Protein AF-A0A7S0AKB7-F1 (afdb_monomer)

Sequence (107 aa):
LDVKAAMDGVPCPYEFFQYVQWHNLALEEAEFRGLETLAIYYEDFGRSQDEMVGNIADFLGVPKNSKKRKEVPQFLRARMYDDYYTDEQKRAIWRLIETMAMPRTLE

Organism: NCBI:txid265543

pLDDT: mean 85.91, std 10.11, range [57.91, 95.88]

Foldseek 3Di:
DDLVVLQPLADPSVVLVVVQVVLQVVVVVCVVVVHDDDDDDLVVCVPPVPVRVVVVCVSVVNDPPPPPPDPDPRDDDDDDPVPVDDPSNVVSSVSSSVVRHDPVSVD

Structure (mmCIF, N/CA/C/O backbone):
data_AF-A0A7S0AKB7-F1
#
_entry.id   AF-A0A7S0AKB7-F1
#
loop_
_atom_site.group_PDB
_atom_site.id
_atom_site.type_symbol
_atom_site.label_atom_id
_atom_site.label_alt_id
_atom_site.label_comp_id
_atom_site.label_asym_id
_atom_site.label_entity_id
_atom_site.label_seq_id
_atom_site.pdbx_PDB_ins_code
_atom_site.Cartn_x
_atom_site.Cartn_y
_atom_site.Cartn_z
_atom_site.occupancy
_atom_site.B_iso_or_equiv
_atom_site.auth_seq_id
_atom_site.auth_comp_id
_atom_site.auth_asym_id
_atom_site.auth_atom_id
_atom_site.pdbx_PDB_model_num
ATOM 1 N N . LEU A 1 1 ? 0.185 -15.012 -16.896 1.00 61.78 1 LEU A N 1
ATOM 2 C CA . LEU A 1 1 ? 0.929 -13.751 -17.108 1.00 61.78 1 LEU A CA 1
ATOM 3 C C . LEU A 1 1 ? 2.341 -13.963 -16.591 1.00 61.78 1 LEU A C 1
ATOM 5 O O . LEU A 1 1 ? 2.483 -14.590 -15.548 1.00 61.78 1 LEU A O 1
ATOM 9 N N . ASP A 1 2 ? 3.360 -13.554 -17.343 1.00 85.25 2 ASP A N 1
ATOM 10 C CA . ASP A 1 2 ? 4.760 -13.772 -16.966 1.00 85.25 2 ASP A CA 1
ATOM 11 C C . ASP A 1 2 ? 5.264 -12.599 -16.111 1.00 85.25 2 ASP A C 1
ATOM 13 O O . ASP A 1 2 ? 5.554 -11.520 -16.627 1.00 85.25 2 ASP A O 1
ATOM 17 N N . VAL A 1 3 ? 5.351 -12.812 -14.793 1.00 85.31 3 VAL A N 1
ATOM 18 C CA . VAL A 1 3 ? 5.855 -11.816 -13.830 1.00 85.31 3 VAL A CA 1
ATOM 19 C C . VAL A 1 3 ? 7.295 -11.417 -14.150 1.00 85.31 3 VAL A C 1
ATOM 21 O O . VAL A 1 3 ? 7.656 -10.258 -13.978 1.00 85.31 3 VAL A O 1
ATOM 24 N N . LYS A 1 4 ? 8.111 -12.343 -14.669 1.00 87.38 4 LYS A N 1
ATOM 25 C CA . LYS A 1 4 ? 9.498 -12.052 -15.034 1.00 87.38 4 LYS A CA 1
ATOM 26 C C . LYS A 1 4 ? 9.553 -11.036 -16.171 1.00 87.38 4 LYS A C 1
ATOM 28 O O . LYS A 1 4 ? 10.329 -10.094 -16.092 1.00 87.38 4 LYS A O 1
ATOM 33 N N . ALA A 1 5 ? 8.700 -11.191 -17.183 1.00 90.50 5 ALA A N 1
ATOM 34 C CA . ALA A 1 5 ? 8.593 -10.223 -18.272 1.00 90.50 5 ALA A CA 1
ATOM 35 C C . ALA A 1 5 ? 8.081 -8.854 -17.783 1.00 90.50 5 ALA A C 1
ATOM 37 O O . ALA A 1 5 ? 8.510 -7.819 -18.282 1.00 90.50 5 ALA A O 1
ATOM 38 N N . ALA A 1 6 ? 7.199 -8.825 -16.779 1.00 90.38 6 ALA A N 1
ATOM 39 C CA . ALA A 1 6 ? 6.692 -7.576 -16.206 1.00 90.38 6 ALA A CA 1
ATOM 40 C C . ALA A 1 6 ? 7.747 -6.789 -15.399 1.00 90.38 6 ALA A C 1
ATOM 42 O O . ALA A 1 6 ? 7.555 -5.601 -15.149 1.00 90.38 6 ALA A O 1
ATOM 43 N N . MET A 1 7 ? 8.855 -7.424 -14.997 1.00 93.56 7 MET A N 1
ATOM 44 C CA . MET A 1 7 ? 9.964 -6.763 -14.296 1.00 93.56 7 MET A CA 1
ATOM 45 C C . MET A 1 7 ? 10.873 -5.953 -15.233 1.00 93.56 7 MET A C 1
ATOM 47 O O . MET A 1 7 ? 11.650 -5.121 -14.757 1.00 93.56 7 MET A O 1
ATOM 51 N N . ASP A 1 8 ? 10.789 -6.167 -16.548 1.00 93.00 8 ASP A N 1
ATOM 52 C CA . ASP A 1 8 ? 1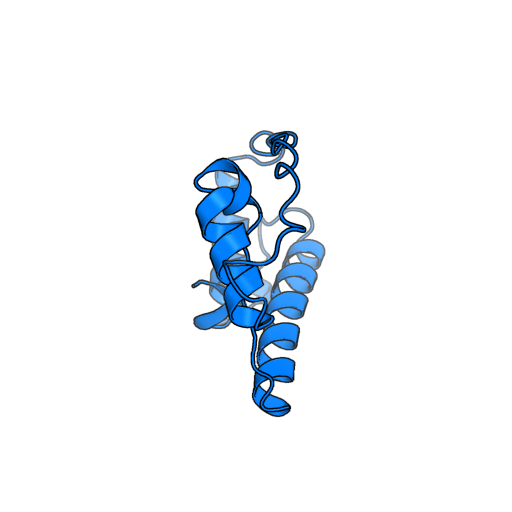1.641 -5.477 -17.514 1.00 93.00 8 ASP A CA 1
ATOM 53 C C . ASP A 1 8 ? 11.367 -3.963 -17.525 1.00 93.00 8 ASP A C 1
ATOM 55 O O . ASP A 1 8 ? 10.230 -3.495 -17.625 1.00 93.00 8 ASP A O 1
ATOM 59 N N . GLY A 1 9 ? 12.440 -3.173 -17.422 1.00 91.62 9 GLY A N 1
ATOM 60 C CA . GLY A 1 9 ? 12.370 -1.708 -17.381 1.00 91.62 9 GLY A CA 1
ATOM 61 C C . GLY A 1 9 ? 11.943 -1.118 -16.030 1.00 91.62 9 GLY A C 1
ATOM 62 O O . GLY A 1 9 ? 11.897 0.106 -15.895 1.00 91.62 9 GLY A O 1
ATOM 63 N N . VAL A 1 10 ? 11.675 -1.952 -15.019 1.00 95.88 10 VAL A N 1
ATOM 64 C CA . VAL A 1 10 ? 11.378 -1.497 -13.655 1.00 95.88 10 VAL A CA 1
ATOM 65 C C . VAL A 1 10 ? 12.687 -1.301 -12.879 1.00 95.88 10 VAL A C 1
ATOM 67 O O . VAL A 1 10 ? 13.483 -2.237 -12.779 1.00 95.88 10 VAL A O 1
ATOM 70 N N . PRO A 1 11 ? 12.955 -0.110 -12.313 1.00 94.44 11 PRO A N 1
ATOM 71 C CA . PRO A 1 11 ? 14.123 0.096 -11.461 1.00 94.44 11 PRO A CA 1
ATOM 72 C C . PRO A 1 11 ? 13.966 -0.696 -10.157 1.00 94.44 11 PRO A C 1
ATOM 74 O O . PRO A 1 11 ? 12.947 -0.572 -9.490 1.00 94.44 11 PRO A O 1
ATOM 77 N N . CYS A 1 12 ? 14.972 -1.490 -9.779 1.00 93.81 12 CYS A N 1
ATOM 78 C CA . CYS A 1 12 ? 14.939 -2.336 -8.575 1.00 93.81 12 CYS A CA 1
ATOM 79 C C . CYS A 1 12 ? 13.642 -3.177 -8.463 1.00 93.81 12 CYS A C 1
ATOM 81 O O . CYS A 1 12 ? 12.902 -3.047 -7.488 1.00 93.81 12 CYS A O 1
ATOM 83 N N . PRO A 1 13 ? 13.349 -4.063 -9.436 1.00 94.75 13 PRO A N 1
ATOM 84 C CA . PRO A 1 13 ? 12.049 -4.740 -9.541 1.00 94.75 13 PRO A CA 1
ATOM 85 C C . PRO A 1 13 ? 11.714 -5.611 -8.324 1.00 94.75 13 PRO A C 1
ATOM 87 O O . PRO A 1 13 ? 10.545 -5.837 -8.018 1.00 94.75 13 PRO A O 1
ATOM 90 N N . TYR A 1 14 ? 12.739 -6.082 -7.613 1.00 94.19 14 TYR A N 1
ATOM 91 C CA .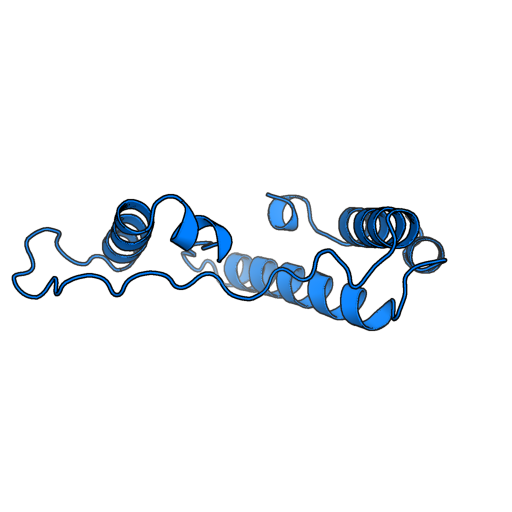 TYR A 1 14 ? 12.582 -6.884 -6.408 1.00 94.19 14 TYR A CA 1
ATOM 92 C C . TYR A 1 14 ? 11.930 -6.111 -5.251 1.00 94.19 14 TYR A C 1
ATOM 94 O O . TYR A 1 14 ? 11.127 -6.690 -4.527 1.00 94.19 14 TYR A O 1
ATOM 102 N N . GLU A 1 15 ? 12.189 -4.807 -5.122 1.00 95.44 15 GLU A N 1
ATOM 103 C CA . GLU A 1 15 ? 11.570 -3.969 -4.082 1.00 95.44 15 GLU A CA 1
ATOM 104 C C . GLU A 1 15 ? 10.051 -3.885 -4.291 1.00 95.44 15 GLU A C 1
ATOM 106 O O . GLU A 1 15 ? 9.264 -4.086 -3.367 1.00 95.44 15 GLU A O 1
ATOM 111 N N . PHE A 1 16 ? 9.624 -3.686 -5.541 1.00 95.12 16 PHE A N 1
ATOM 112 C CA . PHE A 1 16 ? 8.208 -3.672 -5.910 1.00 95.12 16 PHE A CA 1
ATOM 113 C C . PHE A 1 16 ? 7.560 -5.050 -5.777 1.00 95.12 16 PHE A C 1
ATOM 115 O O . PHE A 1 16 ? 6.423 -5.154 -5.322 1.00 95.12 16 PHE A O 1
ATOM 122 N N . PHE A 1 17 ? 8.282 -6.119 -6.122 1.00 94.38 17 PHE A N 1
ATOM 123 C CA . PHE A 1 17 ? 7.818 -7.484 -5.884 1.00 94.38 17 PHE A CA 1
ATOM 124 C C . PHE A 1 17 ? 7.538 -7.724 -4.397 1.00 94.38 17 PHE A C 1
ATOM 126 O O . PHE A 1 17 ? 6.435 -8.137 -4.044 1.00 94.38 17 PHE A O 1
ATOM 133 N N . GLN A 1 18 ? 8.504 -7.431 -3.523 1.00 95.75 18 GLN A N 1
ATOM 134 C CA . GLN A 1 18 ? 8.337 -7.606 -2.081 1.00 95.75 18 GLN A CA 1
ATOM 135 C C . GLN A 1 18 ? 7.192 -6.753 -1.537 1.00 95.75 18 GLN A C 1
ATOM 137 O O . GLN A 1 18 ? 6.389 -7.253 -0.751 1.00 95.75 18 GLN A O 1
ATOM 142 N N . TYR A 1 19 ? 7.085 -5.502 -1.992 1.00 94.62 19 TYR A N 1
ATOM 143 C CA . TYR A 1 19 ? 6.005 -4.599 -1.612 1.00 94.62 19 TYR A CA 1
ATOM 144 C C . TYR A 1 19 ? 4.629 -5.195 -1.931 1.00 94.62 19 TYR A C 1
ATOM 146 O O . TYR A 1 19 ? 3.787 -5.304 -1.041 1.00 94.62 19 TYR A O 1
ATOM 154 N N . VAL A 1 20 ? 4.401 -5.645 -3.168 1.00 95.75 20 VAL A N 1
ATOM 155 C CA . VAL A 1 20 ? 3.100 -6.211 -3.562 1.00 95.75 20 VAL A CA 1
ATOM 156 C C . VAL A 1 20 ? 2.822 -7.531 -2.846 1.00 95.75 20 VAL A C 1
ATOM 158 O O . VAL A 1 20 ? 1.709 -7.744 -2.368 1.00 95.75 20 VAL A O 1
ATOM 161 N N . GLN A 1 21 ? 3.823 -8.407 -2.718 1.00 95.56 21 GLN A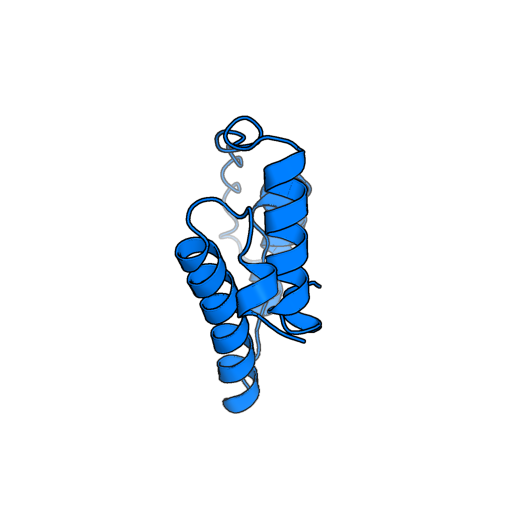 N 1
ATOM 162 C CA . GLN A 1 21 ? 3.649 -9.683 -2.020 1.00 95.56 21 GLN A CA 1
ATOM 163 C C . GLN A 1 21 ? 3.314 -9.491 -0.542 1.00 95.56 21 GLN A C 1
ATOM 165 O O . GLN A 1 21 ? 2.472 -10.214 -0.018 1.00 95.56 21 GLN A O 1
ATOM 170 N N . TRP A 1 22 ? 3.908 -8.498 0.123 1.00 95.69 22 TRP A N 1
ATOM 171 C CA . TRP A 1 22 ? 3.560 -8.179 1.505 1.00 95.69 22 TRP A CA 1
ATOM 172 C C . TRP A 1 22 ? 2.074 -7.817 1.647 1.00 95.69 22 TRP A C 1
ATOM 174 O O . TRP A 1 22 ? 1.401 -8.370 2.515 1.00 95.69 22 TRP A O 1
ATOM 184 N N . HIS A 1 23 ? 1.541 -6.964 0.763 1.00 94.00 23 HIS A N 1
ATOM 185 C CA . HIS A 1 23 ? 0.124 -6.571 0.798 1.00 94.00 23 HIS A CA 1
ATOM 186 C C . HIS A 1 23 ? -0.798 -7.746 0.477 1.00 94.00 23 HIS A C 1
ATOM 188 O O . HIS A 1 23 ? -1.781 -7.974 1.182 1.00 94.00 23 HIS A O 1
ATOM 194 N N . ASN A 1 24 ? -0.452 -8.530 -0.547 1.00 95.38 24 ASN A N 1
ATOM 195 C CA . ASN A 1 24 ? -1.208 -9.721 -0.908 1.00 95.38 24 ASN A CA 1
ATOM 196 C C . ASN A 1 24 ? -1.318 -10.695 0.280 1.00 95.38 24 ASN A C 1
ATOM 198 O O . ASN A 1 24 ? -2.420 -11.096 0.650 1.00 95.38 24 ASN A O 1
ATOM 202 N N . LEU A 1 25 ? -0.185 -11.032 0.902 1.00 95.38 25 LEU A N 1
ATOM 203 C CA . LEU A 1 25 ? -0.134 -11.975 2.020 1.00 95.38 25 LEU A CA 1
ATOM 204 C C . LEU A 1 25 ? -0.846 -11.440 3.265 1.00 95.38 25 LEU A C 1
ATOM 206 O O . LEU A 1 25 ? -1.493 -12.209 3.968 1.00 95.38 25 LEU A O 1
ATOM 210 N N . ALA A 1 26 ? -0.767 -10.136 3.541 1.00 92.50 26 ALA A N 1
ATOM 211 C CA . ALA A 1 26 ? -1.476 -9.536 4.669 1.00 92.50 26 ALA A CA 1
ATOM 212 C C . ALA A 1 26 ? -3.002 -9.681 4.532 1.00 92.50 26 ALA A C 1
ATOM 214 O O . ALA A 1 26 ? -3.679 -10.028 5.501 1.00 92.50 26 ALA A O 1
ATOM 215 N N . LEU A 1 27 ? -3.538 -9.453 3.327 1.00 92.00 27 LEU A N 1
ATOM 216 C CA . LEU A 1 27 ? -4.966 -9.613 3.040 1.00 92.00 27 LEU A CA 1
ATOM 217 C C . LEU A 1 27 ? -5.398 -11.083 3.074 1.00 92.00 27 LEU A C 1
ATOM 219 O O . LEU A 1 27 ? -6.451 -11.403 3.623 1.00 92.00 27 LEU A O 1
ATOM 223 N N . GLU A 1 28 ? -4.583 -11.975 2.511 1.00 93.75 28 GLU A N 1
ATOM 224 C CA . GLU A 1 28 ? -4.844 -13.416 2.527 1.00 93.75 28 GLU A 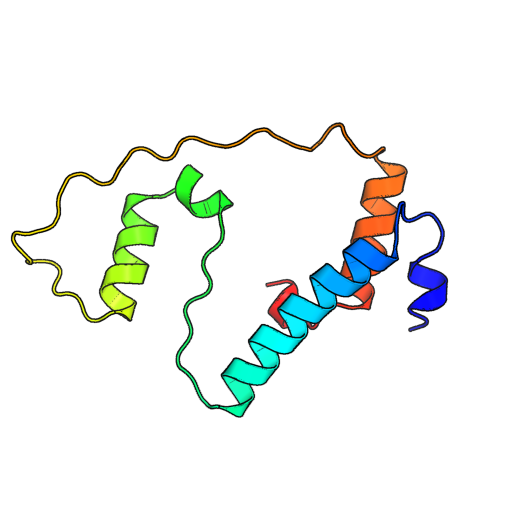CA 1
ATOM 225 C C . GLU A 1 28 ? -4.849 -13.980 3.952 1.00 93.75 28 GLU A C 1
ATOM 227 O O . GLU A 1 28 ? -5.759 -14.718 4.318 1.00 93.75 28 GLU A O 1
ATOM 232 N N . GLU A 1 29 ? -3.895 -13.578 4.792 1.00 94.12 29 GLU A N 1
ATOM 233 C CA . GLU A 1 29 ? -3.809 -14.035 6.180 1.00 94.12 29 GLU A CA 1
ATOM 234 C C . GLU A 1 29 ? -4.991 -13.543 7.030 1.00 94.12 29 GLU A C 1
ATOM 236 O O . GLU A 1 29 ? -5.515 -14.284 7.868 1.00 94.12 29 GLU A O 1
ATOM 241 N N . ALA A 1 30 ? -5.433 -12.300 6.815 1.00 91.50 30 ALA A N 1
ATOM 242 C CA . ALA A 1 30 ? -6.604 -11.753 7.492 1.00 91.50 30 ALA A CA 1
ATOM 243 C C . ALA A 1 30 ? -7.879 -12.539 7.153 1.00 91.50 30 ALA A C 1
ATOM 245 O O . ALA A 1 30 ? -8.640 -12.900 8.054 1.00 91.50 30 ALA A O 1
ATOM 246 N N . GLU A 1 31 ? -8.078 -12.850 5.870 1.00 90.38 31 GLU A N 1
A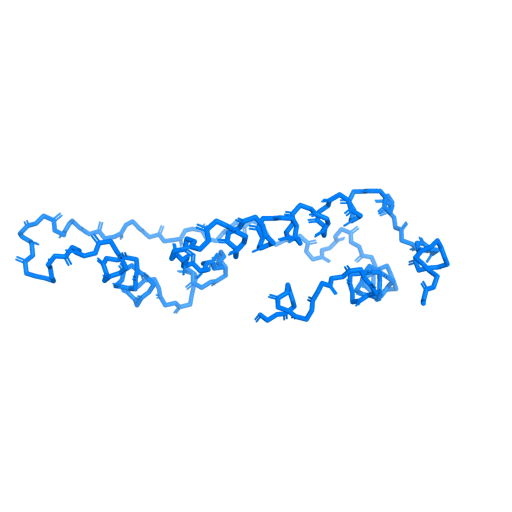TOM 247 C CA . GLU A 1 31 ? -9.198 -13.665 5.398 1.00 90.38 31 GLU A CA 1
ATOM 248 C C . GLU A 1 31 ? -9.115 -15.096 5.930 1.00 90.38 31 GLU A C 1
ATOM 250 O O . GLU A 1 31 ? -10.088 -15.607 6.484 1.00 90.38 31 GLU A O 1
ATOM 255 N N . PHE A 1 32 ? -7.944 -15.726 5.821 1.00 93.88 32 PHE A N 1
ATOM 256 C CA . PHE A 1 32 ? -7.719 -17.092 6.281 1.00 93.88 32 PHE A CA 1
ATOM 257 C C . PHE A 1 32 ? -8.044 -17.258 7.772 1.00 93.88 32 PHE A C 1
ATOM 259 O O . PHE A 1 32 ? -8.603 -18.274 8.187 1.00 93.88 32 PHE A O 1
ATOM 266 N N . ARG A 1 33 ? -7.736 -16.242 8.586 1.00 95.00 33 ARG A N 1
ATOM 267 C CA . ARG A 1 33 ? -8.050 -16.219 10.021 1.00 95.00 33 ARG A CA 1
ATOM 268 C C . ARG A 1 33 ? -9.461 -15.726 10.348 1.00 95.00 33 ARG A C 1
ATOM 270 O O . ARG A 1 33 ? -9.838 -15.775 11.518 1.00 95.00 33 ARG A O 1
ATOM 277 N N . GLY A 1 34 ? -10.221 -15.247 9.363 1.00 93.56 34 GLY A N 1
ATOM 278 C CA . GLY A 1 34 ? -11.543 -14.655 9.566 1.00 93.56 34 GLY A CA 1
ATOM 279 C C . GLY A 1 34 ? -11.513 -13.414 10.461 1.00 93.56 34 GLY A C 1
ATOM 280 O O . GLY A 1 34 ? -12.419 -13.223 11.272 1.00 93.56 34 GLY A O 1
ATOM 281 N N . LEU A 1 35 ? -10.448 -12.612 10.376 1.00 91.38 35 LEU A N 1
ATOM 282 C CA . LEU A 1 35 ? -10.305 -11.396 11.171 1.00 91.38 35 LEU A CA 1
ATOM 283 C C . LEU A 1 35 ? -11.112 -10.258 10.549 1.00 91.38 35 LEU A C 1
ATOM 285 O O . LEU A 1 35 ? -11.043 -10.020 9.345 1.00 91.38 35 LEU A O 1
ATOM 289 N N . GLU A 1 36 ? -11.826 -9.514 11.389 1.00 91.12 36 GLU A N 1
ATOM 290 C CA . GLU A 1 36 ? -12.368 -8.219 10.992 1.00 91.12 36 GLU A CA 1
ATOM 291 C C . GLU A 1 36 ? -11.200 -7.250 10.772 1.00 91.12 36 GLU A C 1
ATOM 293 O O . GLU A 1 36 ? -10.321 -7.119 11.630 1.00 91.12 36 GLU A O 1
ATOM 298 N N . THR A 1 37 ? -11.157 -6.594 9.615 1.00 90.12 37 THR A N 1
ATOM 299 C CA . THR A 1 37 ? -10.086 -5.664 9.250 1.00 90.12 37 THR A CA 1
ATOM 300 C C . THR A 1 37 ? -10.650 -4.327 8.801 1.00 90.12 37 THR A C 1
ATOM 302 O O . THR A 1 37 ? -11.738 -4.238 8.236 1.00 90.12 37 THR A O 1
ATOM 305 N N . LEU A 1 38 ? -9.875 -3.273 9.053 1.00 89.62 38 LEU A N 1
ATOM 306 C CA . LEU A 1 38 ? -10.125 -1.928 8.556 1.00 89.62 38 LEU A CA 1
ATOM 307 C C . LEU A 1 38 ? -8.904 -1.494 7.743 1.00 89.62 38 LEU A C 1
ATOM 309 O O . LEU A 1 38 ? -7.825 -1.301 8.307 1.00 89.62 38 LEU A O 1
ATOM 313 N N . ALA A 1 39 ? -9.073 -1.355 6.429 1.00 85.81 39 ALA A N 1
ATOM 314 C CA . ALA A 1 39 ? -8.059 -0.768 5.562 1.00 85.81 39 ALA A CA 1
ATOM 315 C C . ALA A 1 39 ? -8.026 0.755 5.760 1.00 85.81 39 ALA A C 1
ATOM 317 O O . ALA A 1 39 ? -9.070 1.403 5.834 1.00 85.81 39 ALA A O 1
ATOM 318 N N . ILE A 1 40 ? -6.823 1.319 5.883 1.00 86.06 40 ILE A N 1
ATOM 319 C CA . ILE A 1 40 ? -6.609 2.754 6.089 1.00 86.06 40 ILE A CA 1
ATOM 320 C C . ILE A 1 40 ? -5.473 3.192 5.171 1.00 86.06 40 ILE A C 1
ATOM 322 O O . ILE A 1 40 ? -4.376 2.636 5.246 1.00 86.06 40 ILE A O 1
ATOM 326 N N . TYR A 1 41 ? -5.715 4.220 4.359 1.00 84.06 41 TYR A N 1
ATOM 327 C CA . TYR A 1 41 ? -4.714 4.783 3.458 1.00 84.06 41 TYR A CA 1
ATOM 328 C C . TYR A 1 41 ? -4.136 6.072 4.044 1.00 84.06 41 TYR A C 1
ATOM 330 O O . TYR A 1 41 ? -4.838 6.894 4.641 1.00 84.06 41 TYR A O 1
ATOM 338 N N . TYR A 1 42 ? -2.826 6.258 3.892 1.00 81.31 42 TYR A N 1
ATOM 339 C CA . TYR A 1 42 ? -2.123 7.430 4.420 1.00 81.31 42 TYR A CA 1
ATOM 340 C C . TYR A 1 42 ? -2.668 8.735 3.815 1.00 81.31 42 TYR A C 1
ATOM 342 O O . TYR A 1 42 ? -2.792 9.754 4.494 1.00 81.31 42 TYR A O 1
ATOM 350 N N . GLU A 1 43 ? -3.036 8.692 2.540 1.00 78.19 43 GLU A N 1
ATOM 351 C CA . GLU A 1 43 ? -3.553 9.807 1.758 1.00 78.19 43 GLU A CA 1
ATOM 352 C C . GLU A 1 43 ? -4.881 10.347 2.310 1.00 78.19 43 GLU A C 1
ATOM 354 O O . GLU A 1 43 ? -5.146 11.549 2.188 1.00 78.19 43 GLU A O 1
ATOM 359 N N . ASP A 1 44 ? -5.677 9.499 2.966 1.00 79.50 44 ASP A N 1
ATOM 360 C CA . ASP A 1 44 ? -6.989 9.864 3.508 1.00 79.50 44 ASP A CA 1
ATOM 361 C C . ASP A 1 44 ? -6.881 10.753 4.746 1.00 79.50 44 ASP A C 1
ATOM 363 O O . ASP A 1 44 ? -7.715 11.640 4.948 1.00 79.50 44 ASP A O 1
ATOM 367 N N . PHE A 1 45 ? -5.796 10.632 5.520 1.00 76.88 45 PHE A N 1
ATOM 368 C CA . PHE A 1 45 ? -5.517 11.554 6.626 1.00 76.88 45 PHE A CA 1
ATOM 369 C C . PHE A 1 45 ? -5.394 13.004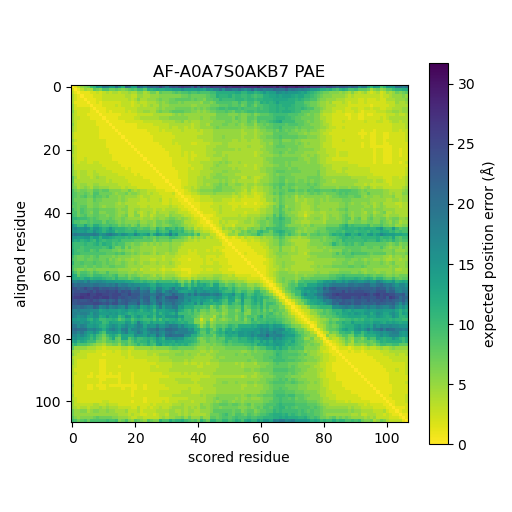 6.144 1.00 76.88 45 PHE A C 1
ATOM 371 O O . PHE A 1 45 ? -5.766 13.933 6.858 1.00 76.88 45 PHE A O 1
ATOM 378 N N . GLY A 1 46 ? -4.888 13.208 4.925 1.00 75.81 46 GLY A N 1
ATOM 379 C CA . GLY A 1 46 ? -4.768 14.533 4.325 1.00 75.81 46 GLY A CA 1
ATOM 380 C C . GLY A 1 46 ? -6.064 15.072 3.715 1.00 75.81 46 GLY A C 1
ATOM 381 O O . GLY A 1 46 ? -6.093 16.250 3.363 1.00 75.81 46 GLY A O 1
ATOM 382 N N . ARG A 1 47 ? -7.101 14.238 3.547 1.00 76.50 47 ARG A N 1
ATOM 383 C CA . ARG A 1 47 ? -8.367 14.596 2.881 1.00 76.50 47 ARG A CA 1
ATOM 384 C C . ARG A 1 47 ? -9.526 14.750 3.866 1.00 76.50 47 ARG A C 1
ATOM 386 O O . ARG A 1 47 ? -10.236 15.749 3.788 1.00 76.50 47 ARG A O 1
ATOM 393 N N . SER A 1 48 ? -9.702 13.805 4.792 1.00 75.94 48 SER A N 1
ATOM 394 C CA . SER A 1 48 ? -10.822 13.790 5.747 1.00 75.94 48 SER A CA 1
ATOM 395 C C . SER A 1 48 ? -10.440 13.159 7.094 1.00 75.94 48 SER A C 1
ATOM 397 O O . SER A 1 48 ? -11.019 12.183 7.566 1.00 75.94 48 SER A O 1
ATOM 399 N N . GLN A 1 49 ? -9.462 13.767 7.770 1.00 78.88 49 GLN A N 1
ATOM 400 C CA . GLN A 1 49 ? -8.919 13.296 9.050 1.00 78.88 49 GLN A CA 1
ATOM 401 C C . GLN A 1 49 ? -9.988 12.953 10.112 1.00 78.88 49 GLN A C 1
ATOM 403 O O . GLN A 1 49 ? -9.893 11.916 10.767 1.00 78.88 49 GLN A O 1
ATOM 408 N N . ASP A 1 50 ? -11.010 13.798 10.282 1.00 79.94 50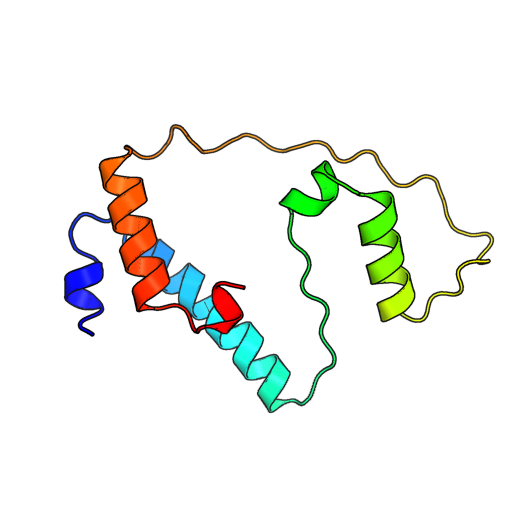 ASP A N 1
ATOM 409 C CA . ASP A 1 50 ? -12.066 13.589 11.285 1.00 79.94 50 ASP A CA 1
ATOM 410 C C . ASP A 1 50 ? -12.963 12.384 10.982 1.00 79.94 50 ASP A C 1
ATOM 412 O O . ASP A 1 50 ? -13.394 11.686 11.905 1.00 79.94 50 ASP A O 1
ATOM 416 N N . GLU A 1 51 ? -13.233 12.146 9.699 1.00 82.56 51 GLU A N 1
ATOM 417 C CA . GLU A 1 51 ? -14.017 11.013 9.210 1.00 82.56 51 GLU A CA 1
ATOM 418 C C . GLU A 1 51 ? -13.249 9.711 9.431 1.00 82.56 51 GLU A C 1
ATOM 420 O O . GLU A 1 51 ? -13.767 8.779 10.041 1.00 82.56 51 GLU A O 1
ATOM 425 N N . MET A 1 52 ? -11.975 9.686 9.043 1.00 86.00 52 MET A N 1
ATOM 426 C CA . MET A 1 52 ? -11.114 8.518 9.197 1.00 86.00 52 MET A CA 1
ATOM 427 C C . MET A 1 52 ? -10.915 8.154 10.680 1.00 86.00 52 MET A C 1
ATOM 429 O O . MET A 1 52 ? -11.075 6.995 11.063 1.00 86.00 52 MET A O 1
ATOM 433 N N . VAL A 1 53 ? -10.692 9.140 11.561 1.00 84.44 53 VAL A N 1
ATOM 434 C CA . VAL A 1 53 ? -10.659 8.901 13.018 1.00 84.44 53 VAL A CA 1
ATOM 435 C C . VAL A 1 53 ? -11.999 8.372 13.535 1.00 84.44 53 VAL A C 1
ATOM 437 O O . VAL A 1 53 ? -12.017 7.552 14.453 1.00 84.44 53 VAL A O 1
ATOM 440 N N . GLY A 1 54 ? -13.118 8.835 12.971 1.00 85.31 54 GLY A N 1
ATOM 441 C CA . GLY A 1 54 ? -14.448 8.300 13.254 1.00 85.31 54 GLY A CA 1
ATOM 442 C C . GLY A 1 54 ? -14.569 6.821 12.885 1.00 85.31 54 GLY A C 1
ATOM 443 O O . GLY A 1 54 ? -14.985 6.030 13.725 1.00 85.31 54 GLY A O 1
ATOM 444 N N . ASN A 1 55 ? -14.128 6.441 11.685 1.00 88.38 55 ASN A N 1
ATOM 445 C CA . ASN A 1 55 ? -14.160 5.059 11.200 1.00 88.38 55 ASN A CA 1
ATOM 446 C C . ASN A 1 55 ? -13.290 4.129 12.058 1.00 88.38 55 ASN A C 1
ATOM 448 O O . ASN A 1 55 ? -13.737 3.046 12.426 1.00 88.38 55 ASN A O 1
ATOM 452 N N . ILE A 1 56 ? -12.088 4.571 12.457 1.00 89.50 56 ILE A N 1
ATOM 453 C CA . ILE A 1 56 ? -11.249 3.827 13.412 1.00 89.50 56 ILE A CA 1
ATOM 454 C C . ILE A 1 56 ? -11.970 3.666 14.753 1.00 89.50 56 ILE A C 1
ATOM 456 O O . ILE A 1 56 ? -11.972 2.580 15.329 1.00 89.50 56 ILE A O 1
ATOM 460 N N . ALA A 1 57 ? -12.553 4.744 15.284 1.00 87.44 57 ALA A N 1
ATOM 461 C CA . ALA A 1 57 ? -13.246 4.698 16.567 1.00 87.44 57 ALA A CA 1
ATOM 462 C C . ALA A 1 57 ? -14.440 3.735 16.527 1.00 87.44 57 ALA A C 1
ATOM 464 O O . ALA A 1 57 ? -14.610 2.958 17.465 1.00 87.44 57 ALA A O 1
ATOM 465 N N . ASP A 1 58 ? -15.215 3.756 15.443 1.00 90.25 58 ASP A N 1
ATOM 466 C CA . ASP A 1 58 ? -16.360 2.871 15.238 1.00 90.25 58 ASP A CA 1
ATOM 467 C C . ASP A 1 58 ? -15.909 1.406 15.106 1.00 90.25 58 ASP A C 1
ATOM 469 O O . ASP A 1 58 ? -16.452 0.549 15.802 1.00 90.25 58 ASP A O 1
ATOM 473 N N . PHE A 1 59 ? -14.856 1.131 14.329 1.00 92.94 59 PHE A N 1
ATOM 474 C CA . PHE A 1 59 ? -14.250 -0.202 14.210 1.00 92.94 59 PHE A CA 1
ATOM 475 C C . PHE A 1 59 ? -13.726 -0.740 15.552 1.00 92.94 59 PHE A C 1
ATOM 477 O O . PHE A 1 59 ? -13.906 -1.906 15.884 1.00 92.94 59 PHE A O 1
ATOM 484 N N . LEU A 1 60 ? -13.124 0.120 16.379 1.00 90.62 60 LEU A N 1
ATOM 485 C CA . LEU A 1 60 ? -12.658 -0.243 17.723 1.00 90.62 60 LEU A CA 1
ATOM 486 C C . LEU A 1 60 ? -13.783 -0.279 18.776 1.00 90.62 60 LEU A C 1
ATOM 488 O O . LEU A 1 60 ? -13.510 -0.530 19.953 1.00 90.62 60 LEU A O 1
ATOM 492 N N . GLY A 1 61 ? -15.032 0.015 18.400 1.00 88.75 61 GLY A N 1
ATOM 493 C CA . GLY A 1 61 ? -16.174 0.062 19.316 1.00 88.75 61 GLY A CA 1
ATOM 494 C C . GLY A 1 61 ? -16.093 1.182 20.361 1.00 88.75 61 GLY A C 1
ATOM 495 O O . GLY A 1 61 ? -16.684 1.080 21.439 1.00 88.75 61 GLY A O 1
ATOM 496 N N . VAL A 1 62 ? -15.348 2.255 20.084 1.00 85.81 62 VAL A N 1
ATOM 497 C CA . VAL A 1 62 ? -15.193 3.396 20.992 1.00 85.81 62 VAL A CA 1
ATOM 498 C C . VAL A 1 62 ? -16.455 4.267 20.942 1.00 85.81 62 VAL A C 1
ATOM 500 O O . VAL A 1 62 ? -16.791 4.814 19.893 1.00 85.81 62 VAL A O 1
ATOM 503 N N . PRO A 1 63 ? -17.148 4.498 22.074 1.00 79.56 63 PRO A N 1
ATOM 504 C CA . PRO A 1 63 ? -18.350 5.323 22.079 1.00 79.56 63 PRO A CA 1
ATOM 505 C C . PRO A 1 63 ? -18.064 6.770 21.646 1.00 79.56 63 PRO A C 1
ATOM 507 O O . PRO A 1 63 ? -17.212 7.447 22.234 1.00 79.56 63 PRO A O 1
ATOM 510 N N . LYS A 1 64 ? -18.857 7.289 20.695 1.00 68.69 64 LYS A N 1
ATOM 511 C CA . LYS A 1 64 ? -18.750 8.665 20.153 1.00 68.69 64 LYS A CA 1
ATOM 512 C C . LYS A 1 64 ? -18.819 9.764 21.225 1.00 68.69 64 LYS A C 1
ATOM 514 O O . LYS A 1 64 ? -18.253 10.837 21.050 1.00 68.69 64 LYS A O 1
ATOM 519 N N . ASN A 1 65 ? -19.436 9.466 22.371 1.00 67.44 65 ASN A N 1
ATOM 520 C CA . ASN A 1 65 ? -19.608 10.383 23.504 1.00 67.44 65 ASN A CA 1
ATOM 521 C C . ASN A 1 65 ? -18.483 10.292 24.550 1.00 67.44 65 ASN A C 1
ATOM 523 O O . ASN A 1 65 ? -18.634 10.793 25.671 1.00 67.44 65 ASN A O 1
ATOM 527 N N . SER A 1 66 ? -17.372 9.611 24.249 1.00 64.12 66 SER A N 1
ATOM 528 C CA . SER A 1 66 ? -16.277 9.505 25.207 1.00 64.12 66 SER A CA 1
ATOM 529 C C . SER A 1 66 ? -15.683 10.895 25.476 1.00 64.12 66 SER A C 1
ATOM 531 O O . SER A 1 66 ? -15.168 11.576 24.591 1.00 64.12 66 SER A O 1
ATOM 533 N N . LYS A 1 67 ? -15.711 11.324 26.744 1.00 57.91 67 LYS A N 1
ATOM 534 C CA . LYS A 1 67 ? -15.162 12.614 27.217 1.00 57.91 67 LYS A CA 1
ATOM 535 C C . LYS A 1 67 ? -13.634 12.748 27.041 1.00 57.91 67 LYS A C 1
ATOM 537 O O . LYS A 1 67 ? -13.032 13.670 27.579 1.00 57.91 67 LYS A O 1
ATOM 542 N N . LYS A 1 68 ? -12.993 11.794 26.354 1.00 59.50 68 LYS A N 1
ATOM 543 C CA . LYS A 1 68 ? -11.545 11.676 26.146 1.00 59.50 68 LYS A CA 1
ATOM 544 C C . LYS A 1 68 ? -11.108 12.000 24.716 1.00 59.50 68 LYS A C 1
ATOM 546 O O . LYS A 1 68 ? -9.917 11.868 24.437 1.00 59.50 68 LYS A O 1
ATOM 551 N N . ARG A 1 69 ? -12.019 12.409 23.821 1.00 60.31 69 ARG A N 1
ATOM 552 C CA . ARG A 1 69 ? -11.644 12.859 22.474 1.00 60.31 69 ARG A CA 1
ATOM 553 C C . ARG A 1 69 ? -10.867 14.175 22.604 1.00 60.31 69 ARG A C 1
ATOM 555 O O . ARG A 1 69 ? -11.450 15.250 22.694 1.00 60.31 69 ARG A O 1
ATOM 562 N N . LYS A 1 70 ? -9.545 14.062 22.742 1.00 65.44 70 LYS A N 1
ATOM 563 C CA . LYS A 1 70 ? -8.619 15.189 22.617 1.00 65.44 70 LYS A CA 1
ATOM 564 C C . LYS A 1 70 ? -8.638 15.673 21.167 1.00 65.44 70 LYS A C 1
ATOM 566 O O . LYS A 1 70 ? -9.036 14.918 20.280 1.00 65.44 70 LYS A O 1
ATOM 571 N N . GLU A 1 71 ? -8.205 16.910 20.946 1.00 69.38 71 GLU A N 1
ATOM 572 C CA . GLU A 1 71 ? -7.976 17.435 19.598 1.00 69.38 71 GLU A CA 1
ATOM 573 C C . GLU A 1 71 ? -7.117 16.449 18.797 1.00 69.38 71 GLU A C 1
ATOM 575 O O . GLU A 1 71 ? -6.095 15.955 19.288 1.00 69.38 71 GLU A O 1
ATOM 580 N N . VAL A 1 72 ? -7.574 16.111 17.590 1.00 69.19 72 VAL A N 1
ATOM 581 C CA . VAL A 1 72 ? -6.833 15.215 16.705 1.00 69.19 72 VAL A CA 1
ATOM 582 C C . VAL A 1 72 ? -5.602 15.983 16.206 1.00 69.19 72 VAL A C 1
ATOM 584 O O . VAL A 1 72 ? -5.771 17.086 15.683 1.00 69.19 72 VAL A O 1
ATOM 587 N N . PRO A 1 73 ? -4.372 15.452 16.356 1.00 73.06 73 PRO A N 1
ATOM 588 C CA . PRO A 1 73 ? -3.174 16.126 15.867 1.00 73.06 73 PRO A CA 1
ATOM 589 C C . PRO A 1 73 ? -3.301 16.447 14.380 1.00 73.06 73 PRO A C 1
ATOM 591 O O . PRO A 1 73 ? -3.777 15.613 13.614 1.00 73.06 73 PRO A O 1
ATOM 594 N N . GLN A 1 74 ? -2.874 17.637 13.962 1.00 74.31 74 GLN A N 1
ATOM 595 C CA . GLN A 1 74 ? -2.909 18.012 12.552 1.00 74.31 74 GLN A CA 1
ATOM 596 C C . GLN A 1 74 ? -2.037 17.059 11.726 1.00 74.31 74 GLN A C 1
ATOM 598 O O . GLN A 1 74 ? -0.859 16.859 12.037 1.00 74.31 74 GLN A O 1
ATOM 603 N N . PHE A 1 75 ? -2.597 16.503 10.653 1.00 77.69 75 PHE A N 1
ATOM 604 C CA . PHE A 1 75 ? -1.830 15.717 9.702 1.00 77.69 75 PHE A CA 1
ATOM 605 C C . PHE A 1 75 ? -0.825 16.597 8.952 1.00 77.69 75 PHE A C 1
ATOM 607 O O . PHE A 1 75 ? -1.186 17.513 8.211 1.00 77.69 75 PHE A O 1
ATOM 614 N N . LEU A 1 76 ? 0.458 16.295 9.133 1.00 74.31 76 LEU A N 1
ATOM 615 C CA . LEU A 1 76 ? 1.543 16.897 8.371 1.00 74.31 76 LEU A CA 1
ATOM 616 C C . LEU A 1 76 ? 1.861 15.975 7.194 1.00 74.31 76 LEU A C 1
ATOM 618 O O . LEU A 1 76 ? 2.436 14.901 7.376 1.00 74.31 76 LEU A O 1
ATOM 622 N N . ARG A 1 77 ? 1.471 16.394 5.986 1.00 69.69 77 ARG A N 1
ATOM 623 C CA . ARG A 1 77 ? 1.770 15.649 4.759 1.00 69.69 77 ARG A CA 1
ATOM 624 C C . ARG A 1 77 ? 3.291 15.507 4.609 1.00 69.69 77 ARG A C 1
ATOM 626 O O . ARG A 1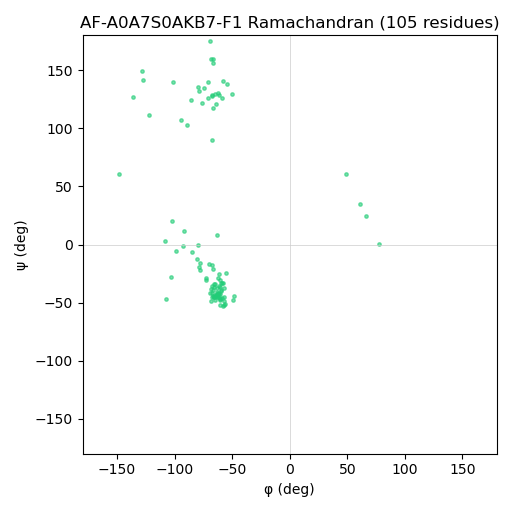 77 ? 4.018 16.500 4.651 1.00 69.69 77 ARG A O 1
ATOM 633 N N . ALA A 1 78 ? 3.760 14.273 4.441 1.00 68.25 78 ALA A N 1
ATOM 634 C CA . ALA A 1 78 ? 5.160 13.973 4.172 1.00 68.25 78 ALA A CA 1
ATOM 635 C C . ALA A 1 78 ? 5.587 14.443 2.768 1.00 68.25 78 ALA A C 1
ATOM 637 O O . ALA A 1 78 ? 4.783 14.940 1.976 1.00 68.25 78 ALA A O 1
ATOM 638 N N . ARG A 1 79 ? 6.883 14.305 2.466 1.00 69.94 79 ARG A N 1
ATOM 639 C CA . ARG A 1 79 ? 7.448 14.668 1.160 1.00 69.94 79 ARG A CA 1
ATOM 640 C C . ARG A 1 79 ? 6.748 13.896 0.041 1.00 69.94 79 ARG A C 1
ATOM 642 O O . ARG A 1 79 ? 6.471 12.711 0.188 1.00 69.94 79 ARG A O 1
ATOM 649 N N . MET A 1 80 ? 6.511 14.571 -1.078 1.00 68.94 80 MET A N 1
ATOM 650 C CA . MET A 1 80 ? 6.084 13.912 -2.308 1.00 68.94 80 MET A CA 1
ATOM 651 C C . MET A 1 80 ? 7.310 13.278 -2.971 1.00 68.94 80 MET A C 1
ATOM 653 O O . MET A 1 80 ? 8.358 13.917 -3.068 1.00 68.94 80 MET A O 1
ATOM 657 N N . TYR A 1 81 ? 7.187 12.015 -3.380 1.00 75.06 81 TYR A N 1
ATOM 658 C CA . TYR A 1 81 ? 8.259 11.228 -4.005 1.00 75.06 81 TYR A CA 1
ATOM 659 C C . TYR A 1 81 ? 8.083 11.133 -5.533 1.00 75.06 81 TYR A C 1
ATOM 661 O O . TYR A 1 81 ? 8.645 10.250 -6.180 1.00 75.06 81 TYR A O 1
ATOM 669 N N . ASP A 1 82 ? 7.312 12.044 -6.126 1.00 76.00 82 ASP A N 1
ATOM 670 C CA . ASP A 1 82 ? 6.925 11.960 -7.537 1.00 76.00 82 ASP A CA 1
ATOM 671 C C . ASP A 1 82 ? 8.108 12.125 -8.501 1.00 76.00 82 ASP A C 1
ATOM 673 O O . ASP A 1 82 ? 8.042 11.643 -9.632 1.00 76.00 82 ASP A O 1
ATOM 677 N N . ASP A 1 83 ? 9.206 12.736 -8.055 1.00 85.75 83 ASP A N 1
ATOM 678 C CA . ASP A 1 83 ? 10.339 13.093 -8.917 1.00 85.75 83 ASP A CA 1
ATOM 679 C C . ASP A 1 83 ? 11.446 12.023 -8.971 1.00 85.75 83 ASP A C 1
ATOM 681 O O . ASP A 1 83 ? 12.434 12.190 -9.684 1.00 85.75 83 ASP A O 1
ATOM 685 N N . TYR A 1 84 ? 11.311 10.913 -8.235 1.00 89.38 84 TYR A N 1
ATOM 686 C CA . TYR A 1 84 ? 12.341 9.861 -8.198 1.00 89.38 84 TYR A CA 1
ATOM 687 C C . TYR A 1 84 ? 12.343 8.950 -9.431 1.00 89.38 84 TYR A C 1
ATOM 689 O O . TYR A 1 84 ? 13.359 8.317 -9.721 1.00 89.38 84 TYR A O 1
ATOM 697 N N . TYR A 1 85 ? 11.225 8.880 -10.154 1.00 91.62 85 TYR A N 1
ATOM 698 C CA . TYR A 1 85 ? 11.049 7.994 -11.302 1.00 91.62 85 TYR A CA 1
ATOM 699 C C . TYR A 1 85 ? 10.578 8.769 -12.526 1.00 91.62 85 TYR A C 1
ATOM 701 O O . TYR A 1 85 ? 9.718 9.646 -12.430 1.00 91.62 85 TYR A O 1
ATOM 709 N N . THR A 1 86 ? 11.094 8.401 -13.698 1.00 94.31 86 THR A N 1
ATOM 710 C CA . THR A 1 86 ? 10.582 8.926 -14.969 1.00 94.31 86 THR A CA 1
ATOM 711 C C . THR A 1 86 ? 9.167 8.408 -15.234 1.00 94.31 86 THR A C 1
ATOM 713 O O . THR A 1 86 ? 8.766 7.363 -14.721 1.00 94.31 86 THR A O 1
ATOM 716 N N . ASP A 1 87 ? 8.407 9.084 -16.095 1.00 94.31 87 ASP A N 1
ATOM 717 C CA . ASP A 1 87 ? 7.057 8.627 -16.456 1.00 94.31 87 ASP A CA 1
ATOM 718 C C . ASP A 1 87 ? 7.051 7.235 -17.105 1.00 94.31 87 ASP A C 1
ATOM 720 O O . ASP A 1 87 ? 6.093 6.476 -16.966 1.00 94.31 87 ASP A O 1
ATOM 724 N N . GLU A 1 88 ? 8.124 6.878 -17.812 1.00 95.06 88 GLU A N 1
ATOM 725 C CA . GLU A 1 88 ? 8.295 5.537 -18.369 1.00 95.06 88 GLU A CA 1
ATOM 726 C C . GLU A 1 88 ? 8.478 4.488 -17.271 1.00 95.06 88 GLU A C 1
ATOM 728 O O . GLU A 1 88 ? 7.798 3.460 -17.292 1.00 95.06 88 GLU A O 1
ATOM 733 N N . GLN A 1 89 ? 9.322 4.779 -16.279 1.00 94.75 89 GLN A N 1
ATOM 734 C CA . GLN A 1 89 ? 9.517 3.911 -15.121 1.00 94.75 89 GLN A CA 1
ATOM 735 C C . GLN A 1 89 ? 8.228 3.775 -14.313 1.00 94.75 89 GLN A C 1
ATOM 737 O O . GLN A 1 89 ? 7.858 2.658 -13.972 1.00 94.75 89 GLN A O 1
ATOM 742 N N . LYS A 1 90 ? 7.491 4.869 -14.077 1.00 94.25 90 LYS A N 1
ATOM 743 C CA . LYS A 1 90 ? 6.186 4.838 -13.394 1.00 94.25 90 LYS A CA 1
ATOM 744 C C . LYS A 1 90 ? 5.197 3.915 -14.105 1.00 94.25 90 LYS A C 1
ATOM 746 O O . LYS A 1 90 ? 4.560 3.090 -13.459 1.00 94.25 90 LYS A O 1
ATOM 751 N N . ARG A 1 91 ? 5.108 3.992 -15.440 1.00 94.88 91 ARG A N 1
ATOM 752 C CA . ARG A 1 91 ? 4.265 3.080 -16.235 1.00 94.88 91 ARG A CA 1
ATOM 753 C C . ARG A 1 91 ? 4.720 1.624 -16.128 1.00 94.88 91 ARG A C 1
ATOM 755 O O . ARG A 1 91 ? 3.876 0.739 -16.042 1.00 94.88 91 ARG A O 1
ATOM 762 N N . ALA A 1 92 ? 6.026 1.361 -16.147 1.00 95.25 92 ALA A N 1
ATOM 763 C CA . ALA A 1 92 ? 6.554 0.007 -15.986 1.00 95.25 92 ALA A CA 1
ATOM 764 C C . ALA A 1 92 ? 6.262 -0.558 -14.585 1.00 95.25 92 ALA A C 1
ATOM 766 O O . ALA A 1 92 ? 5.763 -1.675 -14.477 1.00 95.25 92 ALA A O 1
ATOM 767 N N . ILE A 1 93 ? 6.492 0.242 -13.539 1.00 95.38 93 ILE A N 1
ATOM 768 C CA . ILE A 1 93 ? 6.175 -0.081 -12.142 1.00 95.38 93 ILE A CA 1
ATOM 769 C C . ILE A 1 93 ? 4.687 -0.407 -12.003 1.00 95.38 93 ILE A C 1
ATOM 771 O O . ILE A 1 93 ? 4.341 -1.446 -11.449 1.00 95.38 93 ILE A O 1
ATOM 775 N N . TRP A 1 94 ? 3.810 0.440 -12.549 1.00 94.00 94 TRP A N 1
ATOM 776 C CA . TRP A 1 94 ? 2.366 0.236 -12.469 1.00 94.00 94 TRP A CA 1
ATOM 777 C C . TRP A 1 94 ? 1.930 -1.081 -13.120 1.00 94.00 94 TRP A C 1
ATOM 779 O O . TRP A 1 94 ? 1.228 -1.867 -12.493 1.00 94.00 94 TRP A O 1
ATOM 789 N N . ARG A 1 95 ? 2.439 -1.390 -14.321 1.00 94.44 95 ARG A N 1
ATOM 790 C CA . ARG A 1 95 ? 2.172 -2.681 -14.980 1.00 94.44 95 ARG A CA 1
ATOM 791 C C . ARG A 1 95 ? 2.642 -3.872 -14.148 1.00 94.44 95 ARG A C 1
ATOM 793 O O . ARG A 1 95 ? 1.955 -4.891 -14.112 1.00 94.44 95 ARG A O 1
ATOM 800 N N . LEU A 1 96 ? 3.808 -3.770 -13.504 1.00 95.44 96 LEU A N 1
ATOM 801 C CA . LEU A 1 96 ? 4.307 -4.825 -12.623 1.00 95.44 96 LEU A CA 1
ATOM 802 C C . LEU A 1 96 ? 3.366 -5.023 -11.426 1.00 95.44 96 LEU A C 1
ATOM 804 O O . LEU A 1 96 ? 3.010 -6.160 -11.124 1.00 95.44 96 LEU A O 1
ATOM 808 N N . ILE A 1 97 ? 2.923 -3.934 -10.790 1.00 95.06 97 ILE A N 1
ATOM 809 C CA . ILE A 1 97 ? 1.976 -3.971 -9.668 1.00 95.06 97 ILE A CA 1
ATOM 810 C C . ILE A 1 97 ? 0.651 -4.610 -10.100 1.00 95.06 97 ILE A C 1
ATOM 812 O O . ILE A 1 97 ? 0.250 -5.596 -9.492 1.00 95.06 97 ILE A O 1
ATOM 816 N N . GLU A 1 98 ? 0.028 -4.141 -11.185 1.00 94.38 98 GLU A N 1
ATOM 817 C CA . GLU A 1 98 ? -1.226 -4.703 -11.719 1.00 94.38 98 GLU A CA 1
ATOM 818 C C . GLU A 1 98 ? -1.112 -6.192 -12.070 1.00 94.38 98 GLU A C 1
ATOM 820 O O . GLU A 1 98 ? -2.069 -6.949 -11.930 1.00 94.38 98 GLU A O 1
ATOM 825 N N . THR A 1 99 ? 0.066 -6.632 -12.519 1.00 94.31 99 THR A N 1
ATOM 826 C CA 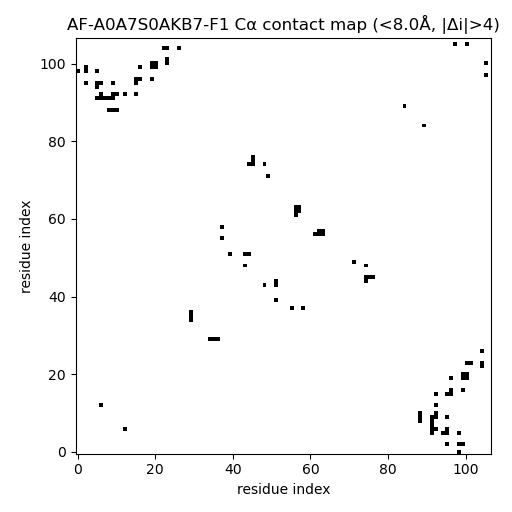. THR A 1 99 ? 0.304 -8.038 -12.874 1.00 94.31 99 THR A CA 1
ATOM 827 C C . THR A 1 99 ? 0.393 -8.946 -11.642 1.00 94.31 99 THR A C 1
ATOM 829 O O . THR A 1 99 ? 0.077 -10.132 -11.737 1.00 94.31 99 THR A O 1
ATOM 832 N N . MET A 1 100 ? 0.862 -8.426 -10.503 1.00 94.56 100 MET A N 1
ATOM 833 C CA . MET A 1 100 ? 1.150 -9.213 -9.294 1.00 94.56 100 MET A CA 1
ATOM 834 C C . MET A 1 100 ? 0.092 -9.071 -8.197 1.00 94.56 100 MET A C 1
ATOM 836 O O . MET A 1 100 ? -0.044 -9.965 -7.360 1.00 94.56 100 MET A O 1
ATOM 840 N N . ALA A 1 101 ? -0.597 -7.937 -8.145 1.00 95.06 101 ALA A N 1
ATOM 841 C CA . ALA A 1 101 ? -1.569 -7.627 -7.113 1.00 95.06 101 ALA A CA 1
ATOM 842 C C . ALA A 1 101 ? -2.830 -8.489 -7.274 1.00 95.06 101 ALA A C 1
ATOM 844 O O . ALA A 1 101 ? -3.310 -8.725 -8.383 1.00 95.06 101 ALA A O 1
ATOM 845 N N . MET A 1 102 ? -3.389 -8.957 -6.157 1.00 92.56 102 MET A N 1
ATOM 846 C CA . MET A 1 102 ? -4.752 -9.493 -6.167 1.00 92.56 102 MET A CA 1
ATOM 847 C C . MET A 1 102 ? -5.755 -8.363 -6.458 1.00 92.56 102 MET A C 1
ATOM 849 O O . MET A 1 102 ? -5.454 -7.216 -6.133 1.00 92.56 102 MET A O 1
ATOM 853 N N . PRO A 1 103 ? -6.965 -8.651 -6.980 1.00 89.94 103 PRO A N 1
ATOM 854 C CA . PRO A 1 103 ? -7.975 -7.620 -7.245 1.00 89.94 103 PRO A CA 1
ATOM 855 C C . PRO A 1 103 ? -8.211 -6.684 -6.051 1.00 89.94 103 PRO A C 1
ATOM 857 O O . PRO A 1 103 ? -8.093 -5.475 -6.189 1.00 89.94 103 PRO A O 1
ATOM 860 N N . ARG A 1 104 ? -8.380 -7.257 -4.856 1.00 84.94 104 ARG A N 1
ATOM 861 C CA . ARG A 1 104 ? -8.548 -6.529 -3.587 1.00 84.94 104 ARG A CA 1
ATOM 862 C C . ARG A 1 104 ? -7.325 -5.746 -3.102 1.00 84.94 104 ARG A C 1
ATOM 864 O O . ARG A 1 104 ? -7.444 -4.923 -2.210 1.00 84.94 104 ARG A O 1
ATOM 871 N N . THR A 1 105 ? -6.138 -6.039 -3.627 1.00 86.31 105 THR A N 1
ATOM 872 C CA . THR A 1 105 ? -4.918 -5.277 -3.316 1.00 86.31 105 THR A CA 1
ATOM 873 C C . THR A 1 105 ? -4.884 -3.963 -4.107 1.00 86.31 105 THR A C 1
ATOM 875 O O . THR A 1 105 ? -4.138 -3.059 -3.747 1.00 86.31 105 THR A O 1
ATOM 878 N N . LEU A 1 106 ? -5.664 -3.863 -5.192 1.00 84.19 106 LEU A N 1
ATOM 879 C CA . LEU A 1 106 ? -5.773 -2.675 -6.048 1.00 84.19 106 LEU A CA 1
ATOM 880 C C . LEU A 1 106 ? -7.001 -1.803 -5.734 1.00 84.19 106 LEU A C 1
ATOM 882 O O . LEU A 1 106 ? -7.156 -0.758 -6.367 1.00 84.19 106 LEU A O 1
ATOM 886 N N . GLU A 1 107 ? -7.873 -2.252 -4.827 1.00 75.12 107 GLU A N 1
ATOM 887 C CA . GLU A 1 107 ? -9.048 -1.510 -4.337 1.00 75.12 107 GLU A CA 1
ATOM 888 C C . GLU A 1 107 ? -8.643 -0.388 -3.369 1.00 75.12 107 GLU A C 1
ATOM 890 O O . GLU A 1 107 ? -9.234 0.707 -3.498 1.00 75.12 107 GLU A O 1
#

Mean predicted aligned error: 6.64 Å

Radius of gyration: 18.09 Å; Cα contacts (8 Å, |Δi|>4): 60; chains: 1; bounding box: 34×35×46 Å

Secondary structure (DSSP, 8-state):
--HHHHTTT-SSHHHHHHHHHHHHHHHHHHHHTT-------HHHHHHHHHHHHHHHHHHTT--TT-TT-PPPPPP------GGGS-HHHHHHHHHHHHHHS-GGG--

Solvent-accessible surface area (backbone atoms only — not comparable to full-atom values): 6784 Å² total; per-residue (Å²): 132,64,67,73,70,38,38,59,75,27,80,67,42,64,61,58,49,52,53,45,50,51,52,43,50,54,54,50,53,34,58,76,68,66,53,90,79,83,91,83,60,78,70,46,49,78,74,44,46,73,58,54,53,47,53,54,32,56,76,71,66,49,64,92,81,53,96,72,76,64,86,76,77,81,74,76,84,73,86,83,71,73,83,81,53,54,73,67,34,50,53,27,45,48,53,32,46,67,72,70,42,48,76,80,71,74,109

InterPro domains:
  IPR027417 P-loop containing nucleoside triphosphate hydrolase [G3DSA:3.40.50.300] (6-95)
  IPR027417 P-loop containing nucleoside triphosphate hydrolase [SSF52540] (19-98)